Protein AF-A0A1Z3HGU9-F1 (afdb_monomer_lite)

InterPro domains:
  IPR046612 Domain of unknown function DUF6671 [PF20376] (51-112)

Radius of gyration: 16.27 Å; chains: 1; bounding box: 33×26×59 Å

Secondary structure (DSSP, 8-state):
--STHHHHHHHHTTSTT----PPTT--GGGG--TTSSS--SS-HHHHHHHHHHHHHHHHT-SEEEEEEEEEEEETTEEEEEEEEEEEEEEETTTTEEEEEEEEES------------

Structure (mmCIF, N/CA/C/O backbone):
data_AF-A0A1Z3HGU9-F1
#
_entry.id   AF-A0A1Z3HGU9-F1
#
loop_
_atom_site.group_PDB
_atom_site.id
_atom_site.type_symbol
_atom_site.label_atom_id
_atom_site.label_alt_id
_atom_site.label_comp_id
_atom_site.label_asym_id
_atom_site.label_entity_id
_atom_site.label_seq_id
_atom_site.pdbx_PDB_ins_code
_atom_site.Cartn_x
_atom_site.Cartn_y
_atom_site.Cartn_z
_atom_site.occupancy
_atom_site.B_iso_or_equiv
_atom_site.auth_seq_id
_atom_site.auth_comp_id
_atom_site.auth_asym_id
_atom_site.auth_atom_id
_atom_site.pdbx_PDB_model_num
ATOM 1 N N . MET A 1 1 ? -2.516 -15.788 -1.719 1.00 60.78 1 MET A N 1
ATOM 2 C CA . MET A 1 1 ? -2.345 -14.335 -1.933 1.00 60.78 1 MET A CA 1
ATOM 3 C C . MET A 1 1 ? -0.870 -13.987 -1.751 1.00 60.78 1 MET A C 1
ATOM 5 O O . MET A 1 1 ? -0.176 -14.770 -1.119 1.00 60.78 1 MET A O 1
ATOM 9 N N . HIS A 1 2 ? -0.383 -12.906 -2.357 1.00 69.06 2 HIS A N 1
ATOM 10 C CA . HIS A 1 2 ? 1.015 -12.638 -2.769 1.00 69.06 2 HIS A CA 1
ATOM 11 C C . HIS A 1 2 ? 2.139 -12.623 -1.694 1.00 69.06 2 HIS A C 1
ATOM 13 O O . HIS A 1 2 ? 3.227 -12.134 -1.982 1.00 69.06 2 HIS A O 1
ATOM 19 N N . ARG A 1 3 ? 1.914 -13.153 -0.481 1.00 81.69 3 ARG A N 1
ATOM 20 C CA . ARG A 1 3 ? 2.881 -13.362 0.624 1.00 81.69 3 ARG A CA 1
ATOM 21 C C . ARG A 1 3 ? 3.612 -12.114 1.129 1.00 81.69 3 ARG A C 1
ATOM 23 O O . ARG A 1 3 ? 4.579 -12.211 1.882 1.00 81.69 3 ARG A O 1
ATOM 30 N N . LYS A 1 4 ? 3.159 -10.926 0.727 1.00 85.81 4 LYS A N 1
ATOM 31 C CA . LYS A 1 4 ? 3.764 -9.642 1.110 1.00 85.81 4 LYS A CA 1
ATOM 32 C C . LYS A 1 4 ? 3.610 -9.369 2.607 1.00 85.81 4 LYS A C 1
ATOM 34 O O . LYS A 1 4 ? 4.456 -8.699 3.197 1.00 85.81 4 LYS A O 1
ATOM 39 N N . GLU A 1 5 ? 2.569 -9.921 3.226 1.00 86.44 5 GLU A N 1
ATOM 40 C CA . GLU A 1 5 ? 2.312 -9.835 4.661 1.00 86.44 5 GLU A CA 1
ATOM 41 C C . GLU A 1 5 ? 3.481 -10.379 5.485 1.00 86.44 5 GLU A C 1
ATOM 43 O O . GLU A 1 5 ? 3.812 -9.795 6.506 1.00 86.44 5 GLU A O 1
ATOM 48 N N . GLN A 1 6 ? 4.196 -11.398 4.998 1.00 89.12 6 GLN A N 1
ATOM 49 C CA . GLN A 1 6 ? 5.345 -11.988 5.699 1.00 89.12 6 GLN A CA 1
ATOM 50 C C . GLN A 1 6 ? 6.498 -10.994 5.892 1.00 89.12 6 GLN A C 1
ATOM 52 O O . GLN A 1 6 ? 7.317 -11.150 6.793 1.00 89.12 6 GLN A O 1
ATOM 57 N N . VAL A 1 7 ? 6.571 -9.970 5.039 1.00 90.00 7 VAL A N 1
ATOM 58 C CA . VAL A 1 7 ? 7.606 -8.932 5.083 1.00 90.00 7 VAL A CA 1
ATOM 59 C C . VAL A 1 7 ? 7.083 -7.670 5.771 1.00 90.00 7 VAL A C 1
ATOM 61 O O . VAL A 1 7 ? 7.829 -7.011 6.496 1.00 90.00 7 VAL A O 1
ATOM 64 N N . ILE A 1 8 ? 5.818 -7.312 5.549 1.00 90.88 8 ILE A N 1
ATOM 65 C CA . ILE A 1 8 ? 5.231 -6.073 6.073 1.00 90.88 8 ILE A CA 1
ATOM 66 C C . ILE A 1 8 ? 4.775 -6.246 7.528 1.00 90.88 8 ILE A C 1
ATOM 68 O O . ILE A 1 8 ? 5.157 -5.439 8.373 1.00 90.88 8 ILE A O 1
ATOM 72 N N . ALA A 1 9 ? 4.015 -7.300 7.839 1.00 90.88 9 ALA A N 1
ATOM 73 C CA . ALA A 1 9 ? 3.370 -7.492 9.139 1.00 90.88 9 ALA A CA 1
ATOM 74 C C . ALA A 1 9 ? 4.350 -7.455 10.329 1.00 90.88 9 ALA A C 1
ATOM 76 O O . ALA A 1 9 ? 4.096 -6.671 11.244 1.00 90.88 9 ALA A O 1
ATOM 77 N N . PRO A 1 10 ? 5.516 -8.143 10.301 1.00 91.62 10 PRO A N 1
ATOM 78 C CA . PRO A 1 10 ? 6.447 -8.113 11.433 1.00 91.62 10 PRO A CA 1
ATOM 79 C C . PRO A 1 10 ? 6.994 -6.717 11.745 1.00 91.62 10 PRO A C 1
ATOM 81 O O . PRO A 1 10 ? 7.360 -6.430 12.879 1.00 91.62 10 PRO A O 1
ATOM 84 N N . ARG A 1 11 ? 7.071 -5.827 10.744 1.00 91.06 11 ARG A N 1
ATOM 85 C CA . ARG A 1 11 ? 7.511 -4.441 10.958 1.00 91.06 11 ARG A CA 1
ATOM 86 C C . ARG A 1 11 ? 6.427 -3.618 11.646 1.00 91.06 11 ARG A C 1
ATOM 88 O O . ARG A 1 11 ? 6.752 -2.784 12.484 1.00 91.06 11 ARG A O 1
ATOM 95 N N . LEU A 1 12 ? 5.160 -3.865 11.322 1.00 88.56 12 LEU A N 1
ATOM 96 C CA . LEU A 1 12 ? 4.027 -3.161 11.923 1.00 88.56 12 LEU A CA 1
ATOM 97 C C . LEU A 1 12 ? 3.769 -3.588 13.365 1.00 88.56 12 LEU A C 1
ATOM 99 O O . LEU A 1 12 ? 3.426 -2.744 14.179 1.00 88.56 12 LEU A O 1
ATOM 103 N N . GLU A 1 13 ? 3.994 -4.859 13.701 1.00 89.69 13 GLU A N 1
ATOM 104 C CA . GLU A 1 13 ? 3.855 -5.368 15.077 1.00 89.69 13 GLU A CA 1
ATOM 105 C C . GLU A 1 13 ? 4.816 -4.696 16.068 1.00 89.69 13 GLU A C 1
ATOM 107 O O . GLU A 1 13 ? 4.600 -4.754 17.276 1.00 89.69 13 GLU A O 1
ATOM 112 N N . THR A 1 14 ? 5.869 -4.032 15.577 1.00 90.38 14 THR A N 1
ATOM 113 C CA . THR A 1 14 ? 6.759 -3.233 16.434 1.00 90.38 14 THR A CA 1
ATOM 114 C C . THR A 1 14 ? 6.125 -1.918 16.897 1.00 90.38 14 THR A C 1
ATOM 116 O O . THR A 1 14 ? 6.596 -1.326 17.869 1.00 90.38 14 THR A O 1
ATOM 119 N N . ALA A 1 15 ? 5.058 -1.460 16.234 1.00 88.25 15 ALA A N 1
ATOM 120 C CA . ALA A 1 15 ? 4.326 -0.262 16.615 1.00 88.25 15 ALA A CA 1
ATOM 121 C C . ALA A 1 15 ? 3.315 -0.576 17.740 1.00 88.25 15 ALA A C 1
ATOM 123 O O . ALA A 1 15 ? 2.525 -1.518 17.618 1.00 88.25 15 ALA A O 1
ATOM 124 N N . PRO A 1 16 ? 3.286 0.207 18.835 1.00 87.69 16 PRO A N 1
ATOM 125 C CA . PRO A 1 16 ? 2.327 0.004 19.917 1.00 87.69 16 PRO A CA 1
ATOM 126 C C . PRO A 1 16 ? 0.878 0.076 19.423 1.00 87.69 16 PRO A C 1
ATOM 128 O O . PRO A 1 16 ? 0.492 1.033 18.760 1.00 87.69 16 PRO A O 1
ATOM 131 N N . GLY A 1 17 ? 0.068 -0.921 19.782 1.00 86.06 17 GLY A N 1
ATOM 132 C CA . GLY A 1 17 ? -1.365 -0.941 19.472 1.00 86.06 17 GLY A CA 1
ATOM 133 C C . GLY A 1 17 ? -1.728 -1.416 18.062 1.00 86.06 17 GLY A C 1
ATOM 134 O O . GLY A 1 17 ? -2.913 -1.571 17.784 1.00 86.06 17 GLY A O 1
ATOM 135 N N . VAL A 1 18 ? -0.754 -1.718 17.199 1.00 89.56 18 VAL A N 1
ATOM 136 C CA . VAL A 1 18 ? -1.011 -2.206 15.837 1.00 89.56 18 VAL A CA 1
ATOM 137 C C . VAL A 1 18 ? -0.963 -3.733 15.800 1.00 89.56 18 VAL A C 1
ATOM 139 O O . VAL A 1 18 ? 0.009 -4.351 16.233 1.00 89.56 18 VAL A O 1
ATOM 142 N N . LYS A 1 19 ? -2.013 -4.355 15.255 1.00 90.94 19 LYS A N 1
ATOM 143 C CA . LYS A 1 19 ? -2.072 -5.800 14.996 1.00 90.94 19 LYS A CA 1
ATOM 144 C C . LYS A 1 19 ? -2.384 -6.041 13.520 1.00 90.94 19 LYS A C 1
ATOM 146 O O . LYS A 1 19 ? -3.462 -5.655 13.076 1.00 90.94 19 LYS A O 1
ATOM 151 N N . PRO A 1 20 ? -1.480 -6.670 12.752 1.00 90.81 20 PRO A N 1
ATOM 152 C CA . PRO A 1 20 ? -1.743 -6.981 11.357 1.00 90.81 20 PRO A CA 1
ATOM 153 C C . PRO A 1 20 ? -2.944 -7.915 11.206 1.00 90.81 20 PRO A C 1
ATOM 155 O O . PRO A 1 20 ? -3.015 -8.974 11.830 1.00 90.81 20 PRO A O 1
ATOM 158 N N . LEU A 1 21 ? -3.861 -7.532 10.325 1.00 92.38 21 LEU A N 1
ATOM 159 C CA . LEU A 1 21 ? -5.020 -8.317 9.931 1.00 92.38 21 LEU A CA 1
ATOM 160 C C . LEU A 1 21 ? -5.002 -8.468 8.411 1.00 92.38 21 LEU A C 1
ATOM 162 O O . LEU A 1 21 ? -4.852 -7.490 7.684 1.00 92.38 21 LEU A O 1
ATOM 166 N N . MET A 1 22 ? -5.178 -9.697 7.930 1.00 90.31 22 MET A N 1
ATOM 167 C CA . MET A 1 22 ? -5.440 -9.957 6.517 1.00 90.31 22 MET A CA 1
ATOM 168 C C . MET A 1 22 ? -6.939 -10.220 6.341 1.00 90.31 22 MET A C 1
ATOM 170 O O . MET A 1 22 ? -7.429 -11.198 6.915 1.00 90.31 22 MET A O 1
ATOM 174 N N . PRO A 1 23 ? -7.672 -9.403 5.561 1.00 88.44 23 PRO A N 1
ATOM 175 C CA . PRO A 1 23 ? -9.098 -9.619 5.346 1.00 88.44 23 PRO A CA 1
ATOM 176 C C . PRO A 1 23 ? -9.344 -10.991 4.698 1.00 88.44 23 PRO A C 1
ATOM 178 O O . PRO A 1 23 ? -8.775 -11.320 3.650 1.00 88.44 23 PRO A O 1
ATOM 181 N N . ALA A 1 24 ? -10.171 -11.821 5.334 1.00 86.88 24 ALA A N 1
ATOM 182 C CA . ALA A 1 24 ? -10.433 -13.179 4.868 1.00 86.88 24 ALA A CA 1
ATOM 183 C C . ALA A 1 24 ? -11.134 -13.167 3.500 1.00 86.88 24 ALA A C 1
ATOM 185 O O . ALA A 1 24 ? -12.110 -12.453 3.295 1.00 86.88 24 ALA A O 1
ATOM 186 N N . GLY A 1 25 ? -10.641 -13.971 2.552 1.00 85.69 25 GLY A N 1
ATOM 187 C CA . GLY A 1 25 ? -11.246 -14.090 1.219 1.00 85.69 25 GLY A CA 1
ATOM 188 C C . GLY A 1 25 ? -11.097 -12.856 0.320 1.00 85.69 25 GLY A C 1
ATOM 189 O O . GLY A 1 25 ? -11.660 -12.841 -0.774 1.00 85.69 25 GLY A O 1
ATOM 190 N N . PHE A 1 26 ? -10.333 -11.839 0.726 1.00 90.56 26 PHE A N 1
ATOM 191 C CA . PHE A 1 26 ? -10.177 -10.624 -0.066 1.00 90.56 26 PHE A CA 1
ATOM 192 C C . PHE A 1 26 ? -9.285 -10.859 -1.287 1.00 90.56 26 PHE A C 1
ATOM 194 O O . PHE A 1 26 ? -8.063 -10.957 -1.188 1.00 90.56 26 PHE A O 1
ATOM 201 N N . ASN A 1 27 ? -9.901 -10.947 -2.466 1.00 90.75 27 ASN A N 1
ATOM 202 C CA . ASN A 1 27 ? -9.180 -11.093 -3.722 1.00 90.75 27 ASN A CA 1
ATOM 203 C C . ASN A 1 27 ? -8.877 -9.730 -4.361 1.00 90.75 27 ASN A C 1
ATOM 205 O O . ASN A 1 27 ? -9.668 -9.199 -5.143 1.00 90.75 27 ASN A O 1
ATOM 209 N N . THR A 1 28 ? -7.687 -9.197 -4.089 1.00 90.44 28 THR A N 1
ATOM 210 C CA . THR A 1 28 ? -7.228 -7.926 -4.670 1.00 90.44 28 THR A CA 1
ATOM 211 C C 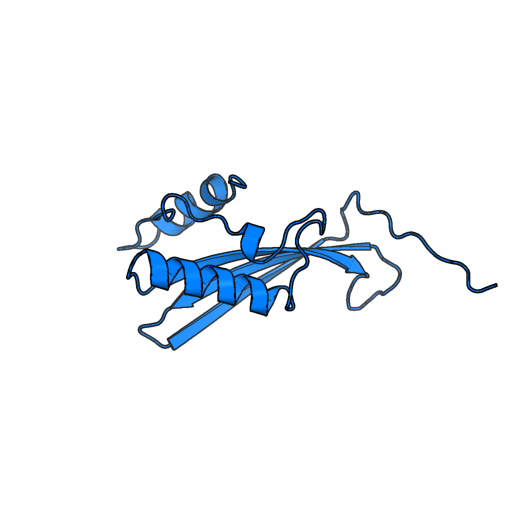. THR A 1 28 ? -6.949 -7.977 -6.172 1.00 90.44 28 THR A C 1
ATOM 213 O O . THR A 1 28 ? -6.728 -6.923 -6.765 1.00 90.44 28 THR A O 1
ATOM 216 N N . ASP A 1 29 ? -6.917 -9.160 -6.794 1.00 90.31 29 ASP A N 1
ATOM 217 C CA . ASP A 1 29 ? -6.692 -9.283 -8.242 1.00 90.31 29 ASP A CA 1
ATOM 218 C C . ASP A 1 29 ? -7.890 -8.747 -9.047 1.00 90.31 29 ASP A C 1
ATOM 220 O O . ASP A 1 29 ? -7.748 -8.388 -10.214 1.00 90.31 29 ASP A O 1
ATOM 224 N N . THR A 1 30 ? -9.055 -8.599 -8.403 1.00 90.88 30 THR A N 1
ATOM 225 C CA . THR A 1 30 ? -10.235 -7.907 -8.955 1.00 90.88 30 THR A CA 1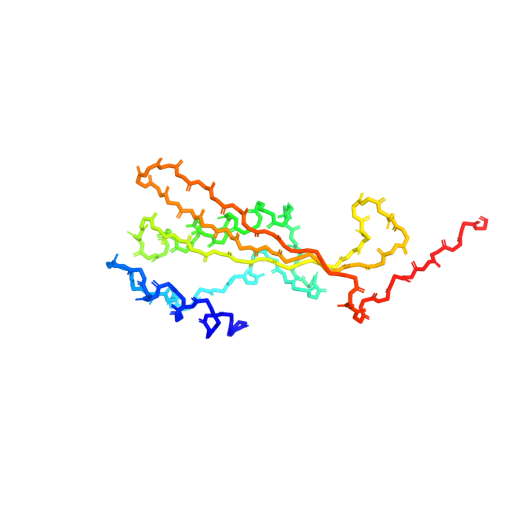
ATOM 226 C C . THR A 1 30 ? -9.969 -6.436 -9.291 1.00 90.88 30 THR A C 1
ATOM 228 O O . THR A 1 30 ? -10.632 -5.879 -10.159 1.00 90.88 30 THR A O 1
ATOM 231 N N . LEU A 1 31 ? -8.966 -5.822 -8.655 1.00 91.00 31 LEU A N 1
ATOM 232 C CA . LEU A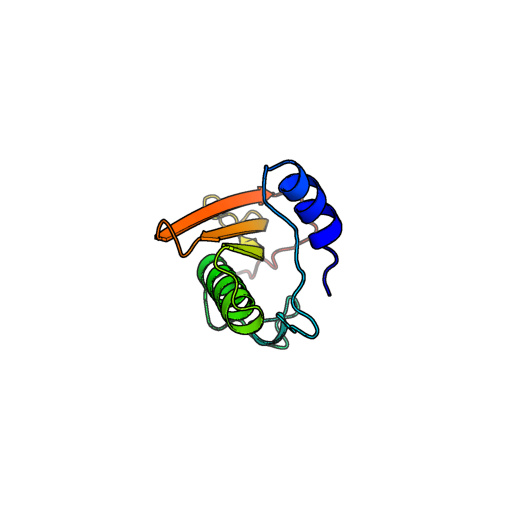 1 31 ? -8.525 -4.444 -8.900 1.00 91.00 31 LEU A CA 1
ATOM 233 C C . LEU A 1 31 ? -7.374 -4.367 -9.918 1.00 91.00 31 LEU A C 1
ATOM 235 O O . LEU A 1 31 ? -6.786 -3.306 -10.124 1.00 91.00 31 LEU A O 1
ATOM 239 N N . GLY A 1 32 ? -7.031 -5.494 -10.542 1.00 90.69 32 GLY A N 1
ATOM 240 C CA . GLY A 1 32 ? -5.972 -5.612 -11.530 1.00 90.69 32 GLY A CA 1
ATOM 241 C C . GLY A 1 32 ? -4.966 -6.698 -11.166 1.00 90.69 32 GLY A C 1
ATOM 242 O O . GLY A 1 32 ? -4.564 -6.863 -10.011 1.00 90.69 32 GLY A O 1
ATOM 243 N N . THR A 1 33 ? -4.518 -7.410 -12.193 1.00 88.25 33 THR A N 1
ATOM 244 C CA . THR A 1 33 ? -3.525 -8.487 -12.095 1.00 88.25 33 THR A CA 1
ATOM 245 C C . THR A 1 33 ? -2.183 -8.047 -12.652 1.00 88.25 33 THR A C 1
ATOM 247 O O . THR A 1 33 ? -2.083 -7.148 -13.490 1.00 88.25 33 THR A O 1
ATOM 250 N N . PHE A 1 34 ? -1.129 -8.728 -12.213 1.00 82.75 34 PHE A N 1
ATOM 251 C CA . PHE A 1 34 ? 0.216 -8.500 -12.719 1.00 82.75 34 PHE A CA 1
ATOM 252 C C . PHE A 1 34 ? 0.358 -8.835 -14.214 1.00 82.75 34 PHE A C 1
ATOM 254 O O . PHE A 1 34 ? 0.947 -8.066 -14.973 1.00 82.75 34 PHE A O 1
ATOM 261 N N . THR A 1 35 ? -0.227 -9.961 -14.628 1.00 83.19 35 THR A N 1
ATOM 262 C CA . THR A 1 35 ? -0.255 -10.466 -16.010 1.00 83.19 35 THR A CA 1
ATOM 263 C C . THR A 1 35 ? -1.114 -9.619 -16.944 1.00 83.19 35 THR A C 1
ATOM 265 O O . THR A 1 35 ? -1.002 -9.762 -18.157 1.00 83.19 35 THR A O 1
ATOM 268 N N . ARG A 1 36 ? -1.912 -8.691 -16.392 1.00 82.94 36 ARG A N 1
ATOM 269 C CA . ARG A 1 36 ? -2.902 -7.863 -17.097 1.00 82.94 36 ARG A CA 1
ATOM 270 C C . ARG A 1 36 ? -4.088 -8.651 -17.670 1.00 82.94 36 ARG A C 1
ATOM 272 O O . ARG A 1 36 ? -4.812 -8.097 -18.489 1.00 82.94 36 ARG A O 1
ATOM 279 N N . ASP A 1 37 ? -4.329 -9.877 -17.198 1.00 89.00 37 ASP A N 1
ATOM 280 C CA . ASP A 1 37 ? -5.553 -10.636 -17.509 1.00 89.00 37 ASP A CA 1
ATOM 281 C C . ASP A 1 37 ? -6.793 -9.877 -17.014 1.00 89.00 37 ASP A C 1
ATOM 283 O O . ASP A 1 37 ? -7.780 -9.712 -17.726 1.00 89.00 37 ASP A O 1
ATOM 287 N N . VAL A 1 38 ? -6.692 -9.338 -15.796 1.00 89.38 38 VAL A N 1
ATOM 288 C CA . VAL A 1 38 ? -7.551 -8.262 -15.296 1.00 89.38 38 VAL A CA 1
ATOM 289 C C . VAL A 1 38 ? -6.781 -6.945 -15.422 1.00 89.38 38 VAL A C 1
ATOM 291 O O . VAL A 1 38 ? -5.741 -6.799 -14.760 1.00 89.38 38 VAL A O 1
ATOM 294 N N . PRO A 1 39 ? -7.239 -5.989 -16.251 1.00 87.38 39 PRO A N 1
ATOM 295 C CA . PRO A 1 39 ? -6.589 -4.694 -16.388 1.00 87.38 39 PRO A CA 1
ATOM 296 C C . PRO A 1 39 ? -6.777 -3.853 -15.121 1.00 87.38 39 PRO A C 1
ATOM 298 O O . PRO A 1 39 ? -7.821 -3.899 -14.475 1.00 87.38 39 PRO A O 1
ATOM 301 N N . ARG A 1 40 ? -5.773 -3.035 -14.787 1.00 86.69 40 ARG A N 1
ATOM 302 C CA . ARG A 1 40 ? -5.956 -1.950 -13.813 1.00 86.69 40 ARG A CA 1
ATOM 303 C C . ARG A 1 40 ? -6.767 -0.829 -14.456 1.00 86.69 40 ARG A C 1
ATOM 305 O O . ARG A 1 40 ? -6.437 -0.396 -15.558 1.00 86.69 40 ARG A O 1
ATOM 312 N N . SER A 1 41 ? -7.777 -0.332 -13.748 1.00 86.38 41 SER A N 1
ATOM 313 C CA . SER A 1 41 ? -8.575 0.832 -14.159 1.00 86.38 41 SER A CA 1
ATOM 314 C C . SER A 1 41 ? -7.914 2.173 -13.821 1.00 86.38 41 SER A C 1
ATOM 316 O O . SER A 1 41 ? -8.349 3.207 -14.321 1.00 86.38 41 SER A O 1
ATOM 318 N N . ALA A 1 42 ? -6.870 2.164 -12.987 1.00 90.94 42 ALA A N 1
ATOM 319 C CA . ALA A 1 42 ? -6.206 3.363 -12.492 1.00 90.94 42 ALA A CA 1
ATOM 320 C C . ALA A 1 42 ? -4.681 3.191 -12.387 1.00 90.94 42 ALA A C 1
ATOM 322 O O . ALA A 1 42 ? -4.128 2.105 -12.593 1.00 90.94 42 ALA A O 1
ATOM 323 N N . ASP A 1 43 ? -3.986 4.281 -12.053 1.00 92.81 43 ASP A N 1
ATOM 324 C CA . ASP A 1 43 ? -2.550 4.258 -11.784 1.00 92.81 43 ASP A CA 1
ATOM 325 C C . ASP A 1 43 ? -2.200 3.449 -10.515 1.00 92.81 43 ASP A C 1
ATOM 327 O O . ASP A 1 43 ? -3.063 2.977 -9.771 1.00 92.81 43 ASP A O 1
ATOM 331 N N . GLN A 1 44 ? -0.901 3.265 -10.276 1.00 93.56 44 GLN A N 1
ATOM 332 C CA . GLN A 1 44 ? -0.377 2.441 -9.187 1.00 93.56 44 GLN A CA 1
ATOM 333 C C . GLN A 1 44 ? -0.762 2.952 -7.786 1.00 93.56 44 GLN A C 1
ATOM 335 O O . GLN A 1 44 ? -1.045 2.138 -6.907 1.00 93.56 44 GLN A O 1
ATOM 340 N N . ILE A 1 45 ? -0.761 4.272 -7.568 1.00 96.12 45 ILE A N 1
ATOM 341 C CA . ILE A 1 45 ? -1.113 4.884 -6.277 1.00 96.12 45 ILE A CA 1
ATOM 342 C C . ILE A 1 45 ? -2.614 4.741 -6.065 1.00 96.12 45 ILE A C 1
ATOM 344 O O . ILE A 1 45 ? -3.042 4.230 -5.034 1.00 96.12 45 ILE A O 1
ATOM 348 N N . THR A 1 46 ? -3.406 5.108 -7.073 1.00 96.88 46 THR A N 1
ATOM 349 C CA . THR A 1 46 ? -4.865 4.999 -7.013 1.00 96.88 46 THR A CA 1
ATOM 350 C C . THR A 1 46 ? -5.310 3.554 -6.803 1.00 96.88 46 THR A C 1
ATOM 352 O O . THR A 1 46 ? -6.176 3.297 -5.976 1.00 96.88 46 THR A O 1
ATOM 355 N N . THR A 1 47 ? -4.668 2.583 -7.457 1.00 96.44 47 THR A N 1
ATOM 356 C CA . THR A 1 47 ? -4.967 1.159 -7.234 1.00 96.44 47 THR A CA 1
ATOM 357 C C . THR A 1 47 ? -4.628 0.719 -5.807 1.00 96.44 47 THR A C 1
ATOM 359 O O . THR A 1 47 ? -5.397 -0.023 -5.201 1.00 96.44 47 THR A O 1
ATOM 362 N N . ALA A 1 48 ? -3.498 1.161 -5.244 1.00 96.69 48 ALA A N 1
ATOM 363 C CA . ALA A 1 48 ? -3.160 0.849 -3.856 1.00 96.69 48 ALA A CA 1
ATOM 364 C C . ALA A 1 48 ? -4.158 1.478 -2.873 1.00 96.69 48 ALA A C 1
ATOM 366 O O . ALA A 1 48 ? -4.549 0.813 -1.918 1.00 96.69 48 ALA A O 1
ATOM 367 N N . ARG A 1 49 ? -4.624 2.703 -3.139 1.00 97.88 49 ARG A N 1
ATOM 368 C CA . ARG A 1 49 ? -5.681 3.350 -2.353 1.00 97.88 49 ARG A CA 1
ATOM 369 C C . ARG A 1 49 ? -6.979 2.548 -2.400 1.00 97.88 49 ARG A C 1
ATOM 371 O O . ARG A 1 49 ? -7.471 2.177 -1.347 1.00 97.88 49 ARG A O 1
ATOM 378 N N . LEU A 1 50 ? -7.447 2.165 -3.591 1.00 96.94 50 LEU A N 1
ATOM 379 C CA . LEU A 1 50 ? -8.644 1.325 -3.751 1.00 96.94 50 LEU A CA 1
ATOM 380 C C . LEU A 1 50 ? -8.516 -0.019 -3.015 1.00 96.94 50 LEU A C 1
ATOM 382 O O . LEU A 1 50 ? -9.484 -0.520 -2.455 1.00 96.94 50 LEU A O 1
ATOM 386 N N . LYS A 1 51 ? -7.313 -0.612 -2.990 1.00 96.06 51 LYS A N 1
ATOM 387 C CA . LYS A 1 51 ? -7.037 -1.828 -2.206 1.00 96.06 51 LYS A CA 1
ATOM 388 C C . LYS A 1 51 ? -7.116 -1.579 -0.700 1.00 96.06 51 LYS A C 1
ATOM 390 O O . LYS A 1 51 ? -7.601 -2.455 0.010 1.00 96.06 51 LYS A O 1
ATOM 395 N N . ALA A 1 52 ? -6.616 -0.438 -0.229 1.00 96.94 52 ALA A N 1
ATOM 396 C CA . ALA A 1 52 ? -6.684 -0.048 1.174 1.00 96.94 52 ALA A CA 1
ATOM 397 C C . ALA A 1 52 ? -8.134 0.233 1.595 1.00 96.94 52 ALA A C 1
ATOM 399 O O . ALA A 1 52 ? -8.600 -0.372 2.550 1.00 96.94 52 ALA A O 1
ATOM 400 N N . GLU A 1 53 ? -8.864 1.052 0.837 1.00 97.25 53 GLU A N 1
ATOM 401 C CA . GLU A 1 53 ? -10.285 1.360 1.055 1.00 97.25 53 GLU A CA 1
ATOM 402 C C . GLU A 1 53 ? -11.136 0.086 1.086 1.00 97.25 53 GLU A C 1
ATOM 404 O O . GLU A 1 53 ? -11.833 -0.161 2.063 1.00 97.25 53 GLU A O 1
ATOM 409 N N . ALA A 1 54 ? -10.987 -0.798 0.095 1.00 96.12 54 ALA A N 1
ATOM 410 C CA . ALA A 1 54 ? -11.719 -2.063 0.076 1.00 96.12 54 ALA A CA 1
ATOM 411 C C . ALA A 1 54 ? -11.367 -2.980 1.262 1.00 96.12 54 ALA A C 1
ATOM 413 O O . ALA A 1 54 ? -12.218 -3.738 1.721 1.00 96.12 54 ALA A O 1
ATOM 414 N N . ALA A 1 55 ? -10.129 -2.938 1.770 1.00 95.88 55 ALA A N 1
ATOM 415 C CA . ALA A 1 55 ? -9.771 -3.672 2.981 1.00 95.88 55 ALA A CA 1
ATOM 416 C C . ALA A 1 55 ? -10.479 -3.091 4.215 1.00 95.88 55 ALA A C 1
ATOM 418 O O . ALA A 1 55 ? -11.037 -3.866 4.987 1.00 95.88 55 ALA A O 1
ATOM 419 N N . LEU A 1 56 ? -10.496 -1.761 4.361 1.00 96.62 56 LEU A N 1
ATOM 420 C CA . LEU A 1 56 ? -11.189 -1.061 5.449 1.00 96.62 56 LEU A CA 1
ATOM 421 C C . LEU A 1 56 ? -12.693 -1.348 5.423 1.00 96.62 56 LEU A C 1
ATOM 423 O O . LEU A 1 56 ? -13.258 -1.711 6.450 1.00 96.62 56 LEU A O 1
ATOM 427 N N . ASP A 1 57 ? -13.318 -1.289 4.246 1.00 96.31 57 ASP A N 1
ATOM 428 C CA . ASP A 1 57 ? -14.740 -1.597 4.065 1.00 96.31 57 ASP A CA 1
ATOM 429 C C . ASP A 1 57 ? -15.078 -3.039 4.474 1.00 96.31 57 ASP A C 1
ATOM 431 O O . ASP A 1 57 ? -16.134 -3.304 5.050 1.00 96.31 57 ASP A O 1
ATOM 435 N N . LEU A 1 58 ? -14.182 -3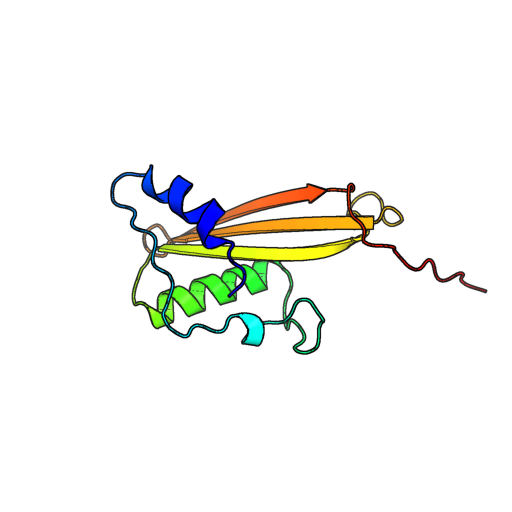.991 4.186 1.00 95.88 58 LEU A N 1
ATOM 436 C CA . LEU A 1 58 ? -14.377 -5.405 4.511 1.00 95.88 58 LEU A CA 1
ATOM 437 C C . LEU A 1 58 ? -14.169 -5.720 5.993 1.00 95.88 58 LEU A C 1
ATOM 439 O O . LEU A 1 58 ? -14.807 -6.640 6.507 1.00 95.88 58 LEU A O 1
ATOM 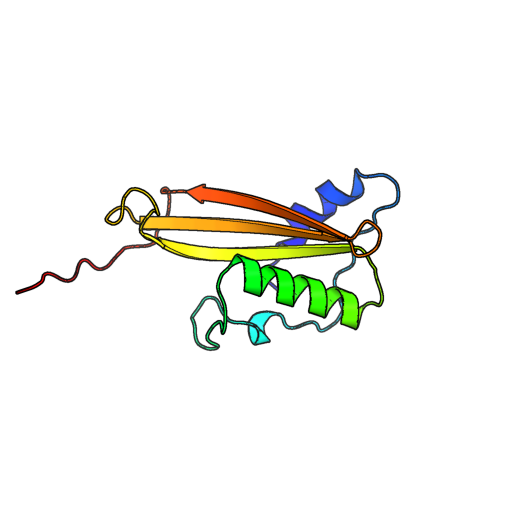443 N N . THR A 1 59 ? -13.251 -5.028 6.668 1.00 95.44 59 THR A N 1
ATOM 444 C CA . THR A 1 59 ? -12.901 -5.323 8.065 1.00 95.44 59 THR A CA 1
ATOM 445 C C . THR A 1 59 ? -13.590 -4.408 9.070 1.00 95.44 59 THR A C 1
ATOM 447 O O . THR A 1 59 ? -13.699 -4.784 10.232 1.00 95.44 59 THR A O 1
ATOM 450 N N . GLY A 1 60 ? -14.059 -3.232 8.645 1.00 95.56 60 GLY A N 1
ATOM 451 C CA . GLY A 1 60 ? -14.563 -2.178 9.528 1.00 95.56 60 GLY A CA 1
ATOM 452 C C . GLY A 1 60 ? -13.468 -1.471 10.335 1.00 95.56 60 GLY A C 1
ATOM 453 O O . GLY A 1 60 ? -13.779 -0.806 11.319 1.00 95.56 60 GLY A O 1
ATOM 454 N N . GLU A 1 61 ? -12.203 -1.637 9.945 1.00 95.81 61 GLU A N 1
ATOM 455 C CA . GLU A 1 61 ? -11.056 -0.992 10.597 1.00 95.81 61 GLU A CA 1
ATOM 456 C C . GLU A 1 61 ? -10.838 0.422 10.038 1.00 95.81 61 GLU A C 1
ATOM 458 O O . GLU A 1 61 ? -11.430 0.799 9.026 1.00 95.81 61 GLU A O 1
ATOM 463 N N . THR A 1 62 ? -9.970 1.210 10.677 1.00 95.88 62 THR A N 1
ATOM 464 C CA . THR A 1 62 ? -9.675 2.604 10.285 1.00 95.88 62 THR A CA 1
ATOM 465 C C . THR A 1 62 ? -8.285 2.804 9.682 1.00 95.88 62 THR A C 1
ATOM 467 O O . THR A 1 62 ? -8.042 3.828 9.043 1.00 95.88 62 THR A O 1
ATOM 470 N N . LEU A 1 63 ? -7.394 1.816 9.822 1.00 95.75 63 LEU A N 1
ATOM 471 C CA . LEU A 1 63 ? -6.010 1.857 9.352 1.00 95.75 63 LEU A CA 1
ATOM 472 C C . LEU A 1 63 ? -5.721 0.694 8.396 1.00 95.75 63 LEU A C 1
ATOM 474 O O . LEU A 1 63 ? -5.861 -0.474 8.760 1.00 95.75 63 LEU A O 1
ATOM 478 N N . ALA A 1 64 ? -5.264 1.001 7.182 1.00 96.38 64 ALA A N 1
ATOM 479 C CA . ALA A 1 64 ? -4.926 0.002 6.173 1.00 96.38 64 ALA A CA 1
ATOM 480 C C . ALA A 1 64 ? -3.564 0.252 5.533 1.00 96.38 64 ALA A C 1
ATOM 482 O O . ALA A 1 64 ? -3.125 1.385 5.337 1.00 96.38 64 ALA A O 1
ATOM 483 N N . ILE A 1 65 ? -2.916 -0.850 5.149 1.00 95.94 65 ILE A N 1
ATOM 484 C CA . ILE A 1 65 ? -1.706 -0.833 4.333 1.00 95.94 65 ILE A CA 1
ATOM 485 C C . ILE A 1 65 ? -1.939 -1.639 3.065 1.00 95.94 65 ILE A C 1
ATOM 487 O O . ILE A 1 65 ? -2.312 -2.811 3.106 1.00 95.94 65 ILE A O 1
ATOM 491 N N . ALA A 1 66 ? -1.648 -1.020 1.928 1.00 95.69 66 ALA A N 1
ATOM 492 C CA . ALA A 1 66 ? -1.694 -1.645 0.619 1.00 95.69 66 ALA A CA 1
ATOM 493 C C . ALA A 1 66 ? -0.353 -1.491 -0.095 1.00 95.69 66 ALA A C 1
ATOM 495 O O . ALA A 1 66 ? 0.471 -0.644 0.237 1.00 95.69 66 ALA A O 1
ATOM 496 N N . SER A 1 67 ? -0.104 -2.328 -1.098 1.00 95.19 67 SER A N 1
ATOM 497 C CA . SER A 1 67 ? 1.112 -2.224 -1.903 1.00 95.19 67 SER A CA 1
ATOM 498 C C . SER A 1 67 ? 0.852 -2.596 -3.346 1.00 95.19 67 SER A C 1
ATOM 500 O O . SER A 1 67 ? 0.109 -3.534 -3.640 1.00 95.19 67 SER A O 1
ATOM 502 N N . GLU A 1 68 ? 1.554 -1.920 -4.242 1.00 94.31 68 GLU A N 1
ATOM 503 C CA . GLU A 1 68 ? 1.449 -2.136 -5.675 1.00 94.31 68 GLU A CA 1
ATOM 504 C C . GLU A 1 68 ? 2.822 -2.184 -6.334 1.00 94.31 68 GLU A C 1
ATOM 506 O O . GLU A 1 68 ? 3.791 -1.595 -5.851 1.00 94.31 68 GLU A O 1
ATOM 511 N N . GLY A 1 69 ? 2.891 -2.867 -7.474 1.00 92.38 69 GLY A N 1
ATOM 512 C CA . GLY A 1 69 ? 4.102 -3.028 -8.273 1.00 92.38 69 GLY A CA 1
ATOM 513 C C . GLY A 1 69 ? 3.817 -2.789 -9.751 1.00 92.38 69 GLY A C 1
ATOM 514 O O . GLY A 1 69 ? 2.793 -3.234 -10.276 1.00 92.38 69 GLY A O 1
ATOM 515 N N . SER A 1 70 ? 4.723 -2.103 -10.436 1.00 91.31 70 SER A N 1
ATOM 516 C CA . SER A 1 70 ? 4.667 -1.936 -11.884 1.00 91.31 70 SER A CA 1
ATOM 517 C C . SER A 1 70 ? 6.055 -2.049 -12.503 1.00 91.31 70 SER A C 1
ATOM 519 O O . SER A 1 70 ? 7.050 -1.715 -11.867 1.00 91.31 70 SER A O 1
ATOM 521 N N . PHE A 1 71 ? 6.105 -2.533 -13.742 1.00 91.38 71 PHE A N 1
ATOM 522 C CA . PHE A 1 71 ? 7.297 -2.501 -14.584 1.00 91.38 71 PHE A CA 1
ATOM 523 C C . PHE A 1 71 ? 7.050 -1.542 -15.741 1.00 91.38 71 PHE A C 1
ATOM 525 O O . PHE A 1 71 ? 5.932 -1.472 -16.267 1.00 91.38 71 PHE A O 1
ATOM 532 N N . GLY A 1 72 ? 8.085 -0.814 -16.137 1.00 90.69 72 GLY A N 1
ATOM 533 C CA . GLY A 1 72 ? 8.012 0.148 -17.224 1.00 90.69 72 GLY A CA 1
ATOM 534 C C . GLY A 1 72 ? 9.314 0.914 -17.397 1.00 90.69 72 GLY A C 1
ATOM 535 O O . GLY A 1 72 ? 10.353 0.539 -16.862 1.00 90.69 72 GLY A O 1
ATOM 536 N N . SER A 1 73 ? 9.248 1.997 -18.157 1.00 91.88 73 SER A N 1
ATOM 537 C CA . SER A 1 73 ? 10.370 2.912 -18.343 1.00 91.88 73 SER A CA 1
ATOM 538 C C . SER A 1 73 ? 10.651 3.736 -17.089 1.00 91.88 73 SER A C 1
ATOM 540 O O . SER A 1 73 ? 9.722 4.177 -16.407 1.00 91.88 73 SER A O 1
ATOM 542 N N . HIS A 1 74 ? 11.928 4.008 -16.824 1.00 92.94 74 HIS A N 1
ATOM 543 C CA . HIS A 1 74 ? 12.335 4.906 -15.751 1.00 92.94 74 HIS A CA 1
ATOM 544 C C . HIS A 1 74 ? 11.768 6.317 -15.994 1.00 92.94 74 HIS A C 1
ATOM 546 O O . HIS A 1 74 ? 11.942 6.861 -17.089 1.00 92.94 74 HIS A O 1
ATOM 552 N N . PRO A 1 75 ? 11.135 6.962 -14.992 1.00 89.50 75 PRO A N 1
ATOM 553 C CA . PRO A 1 75 ? 10.404 8.220 -15.184 1.00 89.50 75 PRO A CA 1
ATOM 554 C C . PRO A 1 75 ? 11.291 9.385 -15.637 1.00 89.50 75 PRO A C 1
ATOM 556 O O . PRO A 1 75 ? 10.811 10.312 -16.278 1.00 89.50 75 PRO A O 1
ATOM 559 N N . GLN A 1 76 ? 12.586 9.336 -15.314 1.00 93.19 76 GLN A N 1
ATOM 560 C CA . GLN A 1 76 ? 13.569 10.342 -15.735 1.00 93.19 76 GLN A CA 1
ATOM 561 C C . GLN A 1 76 ? 14.465 9.871 -16.890 1.00 93.19 76 GLN A C 1
ATOM 563 O O . GLN A 1 76 ? 15.186 10.681 -17.461 1.00 93.19 76 GLN A O 1
ATOM 568 N N . ILE A 1 77 ? 14.461 8.572 -17.224 1.00 91.31 77 ILE A N 1
ATOM 569 C CA . ILE A 1 77 ? 15.350 7.987 -18.243 1.00 91.31 77 ILE A CA 1
ATOM 570 C C . ILE A 1 77 ? 14.536 6.984 -19.082 1.00 91.31 77 ILE A C 1
ATOM 572 O O . ILE A 1 77 ? 14.599 5.780 -18.837 1.00 91.31 77 ILE A O 1
ATOM 576 N N . PRO A 1 78 ? 13.743 7.450 -20.065 1.00 87.94 78 PRO A N 1
ATOM 577 C CA . PRO A 1 78 ? 12.669 6.652 -20.670 1.00 87.94 78 PRO A CA 1
ATOM 578 C C . PRO A 1 78 ? 13.086 5.329 -21.338 1.00 87.94 78 PRO A C 1
ATOM 580 O O . PRO A 1 78 ? 12.253 4.444 -21.518 1.00 87.94 78 PRO A O 1
ATOM 583 N N . PHE A 1 79 ? 14.355 5.174 -21.715 1.00 89.19 79 PHE A N 1
ATOM 584 C CA . PHE A 1 79 ? 14.879 3.957 -22.347 1.00 89.19 79 PHE A CA 1
ATOM 585 C C . PHE A 1 79 ? 15.453 2.936 -21.352 1.00 89.19 79 PHE A C 1
ATOM 587 O O . PHE A 1 79 ? 15.796 1.826 -21.754 1.00 89.19 79 PHE A O 1
ATOM 594 N N . VAL A 1 80 ? 15.555 3.277 -20.064 1.00 92.38 80 VAL A N 1
ATOM 595 C CA . VAL A 1 80 ? 16.006 2.348 -19.022 1.00 92.38 80 VAL A CA 1
ATOM 596 C C . VAL A 1 80 ? 14.786 1.633 -18.438 1.00 92.38 80 VAL A C 1
ATOM 598 O O . VAL A 1 80 ? 13.892 2.308 -17.919 1.00 92.38 80 VAL A O 1
ATOM 601 N N . PRO A 1 81 ? 14.708 0.293 -18.507 1.00 93.69 81 PRO A N 1
ATOM 602 C CA . PRO A 1 81 ? 13.662 -0.448 -17.819 1.00 93.69 81 PRO A CA 1
ATOM 603 C C . PRO A 1 81 ? 13.836 -0.331 -16.302 1.00 93.69 81 PRO A C 1
ATOM 605 O O . PRO A 1 81 ? 14.951 -0.316 -15.780 1.00 93.69 81 PRO A O 1
ATOM 608 N N . CYS A 1 82 ? 12.722 -0.254 -15.587 1.00 94.62 82 CYS A N 1
ATOM 609 C CA . CYS A 1 82 ? 12.703 -0.249 -14.134 1.00 94.62 82 CYS A CA 1
ATOM 610 C C . CYS A 1 82 ? 11.454 -0.946 -13.593 1.00 94.62 82 CYS A C 1
ATOM 612 O O . CYS A 1 82 ? 10.415 -1.021 -14.261 1.00 94.62 82 CYS A O 1
ATOM 614 N N . ASP A 1 83 ? 11.545 -1.405 -12.351 1.00 94.75 83 ASP A N 1
ATOM 615 C CA . ASP A 1 83 ? 10.387 -1.713 -11.532 1.00 94.75 83 ASP A CA 1
ATOM 616 C C . ASP A 1 83 ? 10.159 -0.612 -10.497 1.00 94.75 83 ASP A C 1
ATOM 618 O O . ASP A 1 83 ? 11.086 -0.121 -9.851 1.00 94.75 83 ASP A O 1
ATOM 622 N N . ARG A 1 84 ? 8.898 -0.215 -10.343 1.00 93.75 84 ARG A N 1
ATOM 623 C CA . ARG A 1 84 ? 8.449 0.695 -9.295 1.00 93.75 84 ARG A CA 1
ATOM 624 C C . ARG A 1 84 ? 7.581 -0.078 -8.325 1.00 93.75 84 ARG A C 1
ATOM 626 O O . ARG A 1 84 ? 6.548 -0.638 -8.702 1.00 93.75 84 ARG A O 1
ATOM 633 N N . LYS A 1 85 ? 7.957 -0.051 -7.055 1.00 94.50 85 LYS A N 1
ATOM 634 C CA . LYS A 1 85 ? 7.206 -0.634 -5.943 1.00 94.50 85 LYS A CA 1
ATOM 635 C C . LYS A 1 85 ? 6.739 0.485 -5.031 1.00 94.50 85 LYS A C 1
ATOM 637 O O . LYS A 1 85 ? 7.488 1.426 -4.779 1.00 94.50 85 LYS A O 1
ATOM 642 N N . LEU A 1 86 ? 5.517 0.378 -4.529 1.00 95.69 86 LEU A N 1
ATOM 643 C CA . LEU A 1 86 ? 5.016 1.299 -3.520 1.00 95.69 86 LEU A CA 1
ATOM 644 C C . LEU A 1 86 ? 4.254 0.579 -2.417 1.00 95.69 86 LEU A C 1
ATOM 646 O O . LEU A 1 86 ? 3.693 -0.499 -2.630 1.00 95.69 86 LEU A O 1
ATOM 650 N N . VAL A 1 87 ? 4.245 1.214 -1.253 1.00 96.94 87 VAL A N 1
ATOM 651 C CA . VAL A 1 87 ? 3.432 0.880 -0.089 1.00 96.94 87 VAL A CA 1
ATOM 652 C C . VAL A 1 87 ? 2.662 2.142 0.286 1.00 96.94 87 VAL A C 1
ATOM 654 O O . VAL A 1 87 ? 3.248 3.220 0.370 1.00 96.94 87 VAL A O 1
ATOM 657 N N . LEU A 1 88 ? 1.357 2.003 0.475 1.00 97.88 88 LEU A N 1
ATOM 658 C CA . LEU A 1 88 ? 0.449 3.065 0.878 1.00 97.88 88 LEU A CA 1
ATOM 659 C C . LEU A 1 88 ? -0.099 2.730 2.263 1.00 97.88 88 LEU A C 1
ATOM 661 O O . LEU A 1 88 ? -0.562 1.610 2.473 1.00 97.88 88 LEU A O 1
ATOM 665 N N . LEU A 1 89 ? -0.036 3.693 3.176 1.00 97.00 89 LEU A N 1
ATOM 666 C CA . LEU A 1 89 ? -0.736 3.685 4.455 1.00 97.00 89 LEU A CA 1
ATOM 667 C C . LEU A 1 89 ? -1.897 4.674 4.363 1.00 97.00 89 LEU A C 1
ATOM 669 O O . LEU A 1 89 ? -1.687 5.825 3.979 1.00 97.00 89 LEU A O 1
ATOM 673 N N . LEU A 1 90 ? -3.094 4.204 4.694 1.00 98.12 90 LEU A N 1
ATOM 674 C CA . LEU A 1 90 ? -4.318 4.992 4.744 1.00 98.12 90 LEU A CA 1
ATOM 675 C C . LEU A 1 90 ? -4.878 4.920 6.158 1.00 98.12 90 LEU A C 1
ATOM 677 O O . LEU A 1 90 ? -5.141 3.824 6.651 1.00 98.12 90 LEU A O 1
ATOM 681 N N . ASP A 1 91 ? -5.052 6.075 6.783 1.00 96.69 91 ASP A N 1
ATOM 682 C CA . ASP A 1 91 ? -5.602 6.212 8.125 1.00 96.69 91 ASP A CA 1
ATOM 683 C C . ASP A 1 91 ? -6.782 7.188 8.100 1.00 96.69 91 ASP A C 1
ATOM 685 O O . ASP A 1 91 ? -6.628 8.377 7.795 1.00 96.69 91 ASP A O 1
ATOM 689 N N . LEU A 1 92 ? -7.978 6.676 8.383 1.00 96.50 92 LEU A N 1
ATOM 690 C CA . LEU A 1 92 ? -9.215 7.450 8.321 1.00 96.50 92 LEU A CA 1
ATOM 691 C C . LEU A 1 92 ? -9.392 8.381 9.525 1.00 96.50 92 LEU A C 1
ATOM 693 O O . LEU A 1 92 ? -10.099 9.381 9.407 1.00 96.50 92 LEU A O 1
ATOM 697 N N . GLU A 1 93 ? -8.753 8.097 10.663 1.00 94.19 93 GLU A N 1
ATOM 698 C CA . GLU A 1 93 ? -8.924 8.883 11.8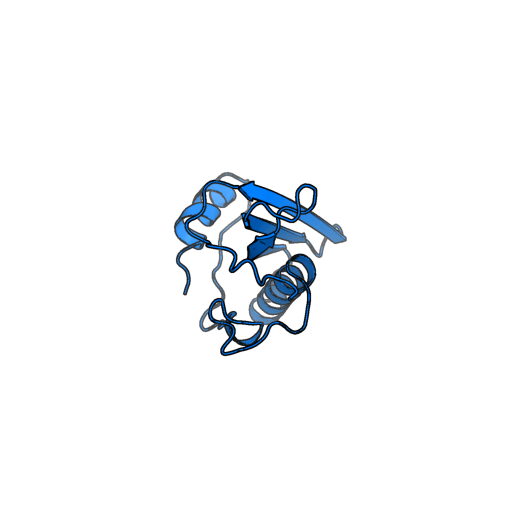91 1.00 94.19 93 GLU A CA 1
ATOM 699 C C . GLU A 1 93 ? -8.288 10.284 11.791 1.00 94.19 93 GLU A C 1
ATOM 701 O O . GLU A 1 93 ? -9.008 11.280 11.908 1.00 94.19 93 GLU A O 1
ATOM 706 N N . PRO A 1 94 ? -6.976 10.420 11.511 1.00 95.25 94 PRO A N 1
ATOM 707 C CA . PRO A 1 94 ? -6.347 11.700 11.224 1.00 95.25 94 PRO A CA 1
ATOM 708 C C . PRO A 1 94 ? -6.530 12.141 9.761 1.00 95.25 94 PRO A C 1
ATOM 710 O O . PRO A 1 94 ? -6.011 13.195 9.399 1.00 95.25 94 PRO A O 1
ATOM 713 N N . GLN A 1 95 ? -7.230 11.360 8.923 1.00 96.12 95 GLN A N 1
ATOM 714 C CA . GLN A 1 95 ? -7.360 11.577 7.473 1.00 96.12 95 GLN A CA 1
ATOM 715 C C . GLN A 1 95 ? -5.991 11.686 6.786 1.00 96.12 95 GLN A C 1
ATOM 717 O O . GLN A 1 95 ? -5.687 12.646 6.072 1.00 96.12 95 GLN A O 1
ATOM 722 N N . LEU A 1 96 ? -5.136 10.700 7.045 1.00 97.12 96 LEU A N 1
ATOM 723 C CA . LEU A 1 96 ? -3.748 10.677 6.610 1.00 97.12 96 LEU A CA 1
ATOM 724 C C . LEU A 1 96 ? -3.536 9.613 5.533 1.00 97.12 96 LEU A C 1
ATOM 726 O O . LEU A 1 96 ? -3.865 8.444 5.711 1.00 97.12 96 LEU A O 1
ATOM 730 N N . GLU A 1 97 ? -2.899 10.017 4.437 1.00 98.25 97 GLU A N 1
ATOM 731 C CA . GLU A 1 97 ? -2.398 9.107 3.412 1.00 98.25 97 GLU A CA 1
ATOM 732 C C . GLU A 1 97 ? -0.888 9.296 3.256 1.00 98.25 97 GLU A C 1
ATOM 734 O O . GLU A 1 97 ? -0.408 10.401 2.993 1.00 98.25 97 GLU A O 1
ATOM 739 N N . ILE A 1 98 ? -0.128 8.210 3.408 1.00 97.94 98 ILE A N 1
ATOM 740 C CA . ILE A 1 98 ? 1.326 8.201 3.230 1.00 97.94 98 ILE A CA 1
ATOM 741 C C . ILE A 1 98 ? 1.690 7.187 2.154 1.00 97.94 98 ILE A C 1
ATOM 743 O O . ILE A 1 98 ? 1.316 6.018 2.232 1.00 97.94 98 ILE A O 1
ATOM 747 N N . VAL A 1 99 ? 2.497 7.617 1.184 1.00 98.19 99 VAL A N 1
ATOM 748 C CA . VAL A 1 99 ? 3.023 6.754 0.122 1.00 98.19 99 VAL A CA 1
ATOM 749 C C . VAL A 1 99 ? 4.541 6.670 0.225 1.00 98.19 99 VAL A C 1
ATOM 751 O O . VAL A 1 99 ? 5.250 7.657 0.038 1.00 98.19 99 VAL A O 1
ATOM 754 N N . GLY A 1 100 ? 5.047 5.466 0.478 1.00 97.38 100 GLY A N 1
ATOM 755 C CA . GLY A 1 100 ? 6.455 5.119 0.308 1.00 97.38 100 GLY A CA 1
ATOM 756 C C . GLY A 1 100 ? 6.664 4.436 -1.040 1.00 97.38 100 GLY A C 1
ATOM 757 O O . GLY A 1 100 ? 5.916 3.527 -1.394 1.00 97.38 100 GLY A O 1
ATOM 758 N N . GLN A 1 101 ? 7.682 4.840 -1.800 1.00 96.25 101 GLN A N 1
ATOM 759 C CA . GLN A 1 101 ? 7.980 4.249 -3.107 1.00 96.25 101 GLN A CA 1
ATOM 760 C C . GLN A 1 101 ? 9.475 4.007 -3.312 1.00 96.25 101 GLN A C 1
ATOM 762 O O . GLN A 1 101 ? 10.310 4.767 -2.828 1.00 96.25 101 GLN A O 1
ATOM 767 N N . ALA A 1 102 ? 9.794 2.972 -4.083 1.00 95.88 102 ALA A N 1
ATOM 768 C CA . ALA A 1 102 ? 11.138 2.649 -4.536 1.00 95.88 102 ALA A CA 1
ATOM 769 C C . ALA A 1 102 ? 11.116 2.338 -6.036 1.00 95.88 102 ALA A C 1
ATOM 771 O O . ALA A 1 102 ? 10.179 1.707 -6.533 1.00 95.88 102 ALA A O 1
ATOM 772 N N . ILE A 1 103 ? 12.149 2.787 -6.744 1.00 95.62 103 ILE A N 1
ATOM 773 C CA . ILE A 1 103 ? 12.387 2.481 -8.156 1.00 95.62 103 ILE A CA 1
ATOM 774 C C . ILE A 1 103 ? 13.719 1.740 -8.234 1.00 95.62 103 ILE A C 1
ATOM 776 O O . ILE A 1 103 ? 14.698 2.188 -7.639 1.00 95.62 103 ILE A O 1
ATOM 780 N N . SER A 1 104 ? 13.748 0.620 -8.949 1.00 95.38 104 SER A N 1
ATOM 781 C CA . SER A 1 104 ? 14.956 -0.165 -9.194 1.00 95.38 104 SER A CA 1
ATOM 782 C C . SER A 1 104 ? 15.130 -0.403 -10.688 1.00 95.38 104 SER A C 1
ATOM 784 O O . SER A 1 104 ? 14.176 -0.716 -11.397 1.00 95.38 104 SER A O 1
ATOM 786 N N . THR A 1 105 ? 16.357 -0.235 -11.174 1.00 93.94 105 THR A N 1
ATOM 787 C CA . THR A 1 105 ? 16.762 -0.629 -12.533 1.00 93.94 105 THR A CA 1
ATOM 788 C C . THR A 1 105 ? 17.351 -2.039 -12.567 1.00 93.94 105 THR A C 1
ATOM 790 O O . THR A 1 105 ? 17.617 -2.560 -13.644 1.00 93.94 105 THR A O 1
ATOM 793 N N . ASP A 1 106 ? 17.573 -2.651 -11.401 1.00 93.25 106 ASP A N 1
ATOM 794 C CA . ASP A 1 106 ? 17.932 -4.061 -11.276 1.00 93.25 106 ASP A CA 1
ATOM 795 C C . ASP A 1 106 ? 16.655 -4.896 -11.411 1.00 93.25 106 ASP A C 1
ATOM 797 O O . ASP A 1 106 ? 15.914 -5.112 -10.447 1.00 93.25 106 ASP A O 1
ATOM 801 N N . THR A 1 107 ? 16.323 -5.233 -12.657 1.00 86.50 107 THR A N 1
ATOM 802 C CA . THR A 1 107 ? 15.092 -5.927 -13.021 1.00 86.50 107 THR A CA 1
ATOM 803 C C . THR A 1 107 ? 15.285 -6.805 -14.256 1.00 86.50 107 THR A C 1
ATOM 805 O O . THR A 1 107 ? 15.923 -6.402 -15.226 1.00 86.50 107 THR A O 1
ATOM 808 N N . ASP A 1 108 ? 14.650 -7.980 -14.265 1.00 82.06 108 ASP A N 1
ATOM 809 C CA . ASP A 1 108 ? 14.581 -8.854 -15.445 1.00 82.06 108 ASP A CA 1
ATOM 810 C C . ASP A 1 108 ? 13.592 -8.347 -16.515 1.00 82.06 108 ASP A C 1
ATOM 812 O O . ASP A 1 108 ? 13.412 -8.977 -17.564 1.00 82.06 108 ASP A O 1
ATOM 816 N N . PHE A 1 109 ? 12.921 -7.214 -16.274 1.00 81.94 109 PHE A N 1
ATOM 817 C CA . PHE A 1 109 ? 12.012 -6.611 -17.239 1.00 81.94 109 PHE A CA 1
ATOM 818 C C . PHE A 1 109 ? 12.775 -6.089 -18.458 1.00 81.94 109 PHE A C 1
ATOM 820 O O . PHE A 1 109 ? 13.455 -5.065 -18.417 1.00 81.94 109 PHE A O 1
ATOM 827 N N . ARG A 1 110 ? 12.619 -6.786 -19.583 1.00 75.25 110 ARG A N 1
ATOM 828 C CA . ARG A 1 110 ? 13.152 -6.350 -20.874 1.00 75.25 110 ARG A CA 1
ATOM 829 C C . ARG A 1 110 ? 12.136 -5.443 -21.556 1.00 75.25 110 ARG A C 1
ATOM 831 O O . ARG A 1 110 ? 11.041 -5.890 -21.896 1.00 75.25 110 ARG A O 1
ATOM 838 N N . SER A 1 111 ? 12.500 -4.186 -21.792 1.00 66.06 111 SER A N 1
ATOM 839 C CA . SER A 1 111 ? 11.751 -3.332 -22.710 1.00 66.06 111 SER A CA 1
ATOM 840 C C . SER A 1 111 ? 11.979 -3.824 -24.144 1.00 66.06 111 SER A C 1
ATOM 842 O O . SER A 1 111 ? 13.115 -3.978 -24.589 1.00 66.06 111 SER A O 1
ATOM 844 N N . GLN A 1 112 ? 10.902 -4.106 -24.883 1.00 62.00 112 GLN A N 1
ATOM 845 C CA . GLN A 1 112 ? 11.008 -4.249 -26.335 1.00 62.00 112 GLN A CA 1
ATOM 846 C C . GLN A 1 112 ? 11.178 -2.845 -26.918 1.00 62.00 112 GLN A C 1
ATOM 848 O O . GLN A 1 112 ? 10.286 -2.005 -26.798 1.00 62.00 112 GLN A O 1
ATOM 853 N N . ILE A 1 113 ? 12.345 -2.571 -27.500 1.00 59.59 113 ILE A N 1
ATOM 854 C CA . ILE A 1 113 ? 12.567 -1.355 -28.281 1.00 59.59 113 ILE A CA 1
ATOM 855 C C . ILE A 1 113 ? 11.920 -1.603 -29.642 1.00 59.59 113 ILE A C 1
ATOM 857 O O . ILE A 1 113 ? 12.431 -2.390 -30.435 1.00 59.59 113 ILE A O 1
ATOM 861 N N . HIS A 1 114 ? 10.785 -0.963 -29.905 1.00 56.16 114 HIS A N 1
ATOM 862 C CA . HIS A 1 114 ? 10.259 -0.884 -31.262 1.00 56.16 114 HIS A CA 1
ATOM 863 C C . HIS A 1 114 ? 11.064 0.182 -32.013 1.00 56.16 114 HIS A C 1
ATOM 865 O O . HIS A 1 114 ? 11.060 1.344 -31.598 1.00 56.16 114 HIS A O 1
ATOM 871 N N . SER A 1 115 ? 11.787 -0.202 -33.072 1.00 54.94 115 SER A N 1
ATOM 872 C CA . SER A 1 115 ? 12.299 0.789 -34.021 1.00 54.94 115 SER A CA 1
ATOM 873 C C . SER A 1 115 ? 11.106 1.443 -34.710 1.00 54.94 115 SER A C 1
ATOM 875 O O . SER A 1 115 ? 10.123 0.782 -35.045 1.00 54.94 115 SER A O 1
ATOM 877 N N . LEU A 1 116 ? 11.167 2.763 -34.847 1.00 54.12 116 LEU A N 1
ATOM 878 C CA . LEU A 1 116 ? 10.312 3.477 -35.781 1.00 54.12 116 LEU A CA 1
ATOM 879 C C . LEU A 1 116 ? 11.037 3.404 -37.125 1.00 54.12 116 LEU A C 1
ATOM 881 O O . LEU A 1 116 ? 12.024 4.117 -37.313 1.00 54.12 116 LEU A O 1
ATOM 885 N N . ASP A 1 117 ? 10.597 2.482 -37.978 1.00 47.78 117 ASP A N 1
ATOM 886 C CA . ASP A 1 117 ? 10.951 2.455 -39.401 1.00 47.78 117 ASP A CA 1
ATOM 887 C C . ASP A 1 117 ? 10.086 3.463 -40.178 1.00 47.78 117 ASP A C 1
ATOM 889 O O . ASP A 1 117 ? 8.882 3.601 -39.841 1.00 47.78 117 ASP A O 1
#

Organism: NCBI:txid1641165

Foldseek 3Di:
DPCCCVVPQVVQVVDPPDHDDDQPPDDLCCCPDPVRPPPHPDDQLVSQVVVQVVRCVRPVDFKGKGKGKDWAADPVGRQQIKIKIKMWIAGRPVRDIDIDMDIDSPDPDDDDDDDDD

Sequence (117 aa):
MHRKEQVIAPRLETAPGVKPLMPAGFNTDTLGTFTRDVPRSADQITTARLKAEAALDLTGETLAIASEGSFGSHPQIPFVPCDRKLVLLLDLEPQLEIVGQAISTDTDFRSQIHSLD

pLDDT: mean 89.61, std 10.0, range [47.78, 98.25]